Protein AF-A0A2J8TVD1-F1 (afdb_monomer)

Structure (mmCIF, N/CA/C/O backbone):
data_AF-A0A2J8TVD1-F1
#
_entry.id   AF-A0A2J8TVD1-F1
#
loop_
_atom_site.group_PDB
_atom_site.id
_atom_site.type_symbol
_atom_site.label_atom_id
_atom_site.label_alt_id
_atom_site.label_comp_id
_atom_site.label_asym_id
_atom_site.label_entity_id
_atom_site.label_seq_id
_atom_site.pdbx_PDB_ins_code
_atom_site.Cartn_x
_atom_site.Cartn_y
_atom_site.Cartn_z
_atom_site.occupancy
_atom_site.B_iso_or_equiv
_atom_site.auth_seq_id
_atom_site.auth_comp_id
_atom_site.auth_asym_id
_atom_site.auth_atom_id
_atom_site.pdbx_PDB_model_num
ATOM 1 N N . MET A 1 1 ? 13.127 29.135 -20.759 1.00 43.62 1 MET A N 1
ATOM 2 C CA . MET A 1 1 ? 12.480 28.605 -19.541 1.00 43.62 1 MET A CA 1
ATOM 3 C C . MET A 1 1 ? 11.463 27.586 -20.015 1.00 43.62 1 MET A C 1
ATOM 5 O O . MET A 1 1 ? 10.371 27.972 -20.403 1.00 43.62 1 MET A O 1
ATOM 9 N N . SER A 1 2 ? 11.892 26.334 -20.167 1.00 41.41 2 SER A N 1
ATOM 10 C CA . SER A 1 2 ? 11.103 25.287 -20.823 1.00 41.41 2 SER A CA 1
ATOM 11 C C . SER A 1 2 ? 10.208 24.605 -19.797 1.00 41.41 2 SER A C 1
ATOM 13 O O . SER A 1 2 ? 10.702 23.987 -18.859 1.00 41.41 2 SER A O 1
ATOM 15 N N . SER A 1 3 ? 8.899 24.739 -19.972 1.00 48.91 3 SER A N 1
ATOM 16 C CA . SER A 1 3 ? 7.856 24.181 -19.106 1.00 48.91 3 SER A CA 1
ATOM 17 C C . SER A 1 3 ? 7.598 22.681 -19.347 1.00 48.91 3 SER A C 1
ATOM 19 O O . SER A 1 3 ? 6.465 22.241 -19.199 1.00 48.91 3 SER A O 1
ATOM 21 N N . ASP A 1 4 ? 8.615 21.900 -19.732 1.00 49.31 4 ASP A N 1
ATOM 22 C CA . ASP A 1 4 ? 8.438 20.558 -20.329 1.00 49.31 4 ASP A CA 1
ATOM 23 C C . ASP A 1 4 ? 8.964 19.389 -19.472 1.00 49.31 4 ASP A C 1
ATOM 25 O O . ASP A 1 4 ? 9.227 18.293 -19.954 1.00 49.31 4 ASP A O 1
ATOM 29 N N . SER A 1 5 ? 9.140 19.601 -18.169 1.00 54.84 5 SER A N 1
ATOM 30 C CA . SER A 1 5 ? 9.545 18.523 -17.257 1.00 54.84 5 SER A CA 1
ATOM 31 C C . SER A 1 5 ? 9.101 18.781 -15.819 1.00 54.84 5 SER A C 1
ATOM 33 O O . SER A 1 5 ? 9.839 18.520 -14.869 1.00 54.84 5 SER A O 1
ATOM 35 N N . ALA A 1 6 ? 7.907 19.347 -15.630 1.00 52.25 6 ALA A N 1
ATOM 36 C CA . ALA A 1 6 ? 7.262 19.274 -14.328 1.00 52.25 6 ALA A CA 1
ATOM 37 C C . ALA A 1 6 ? 6.743 17.843 -14.188 1.00 52.25 6 ALA A C 1
ATOM 39 O O . ALA A 1 6 ? 5.738 17.497 -14.803 1.00 52.25 6 ALA A O 1
ATOM 40 N N . ASP A 1 7 ? 7.476 17.004 -13.452 1.00 60.75 7 ASP A N 1
ATOM 41 C CA . ASP A 1 7 ? 7.070 15.640 -13.108 1.00 60.75 7 ASP A CA 1
ATOM 42 C C . ASP A 1 7 ? 5.591 15.721 -12.661 1.00 60.75 7 ASP A C 1
ATOM 44 O O . ASP A 1 7 ? 5.317 16.388 -11.659 1.00 60.75 7 ASP A O 1
ATOM 48 N N . PRO A 1 8 ? 4.608 15.159 -13.398 1.00 63.75 8 PRO A N 1
ATOM 49 C CA . PRO A 1 8 ? 3.178 15.390 -13.126 1.00 63.75 8 PRO A CA 1
ATOM 50 C C . PRO A 1 8 ? 2.772 14.987 -11.703 1.00 63.75 8 PRO A C 1
ATOM 52 O O . PRO A 1 8 ? 1.785 15.459 -11.145 1.00 63.75 8 PRO A O 1
ATOM 55 N N . PHE A 1 9 ? 3.595 14.136 -11.097 1.00 68.50 9 PHE A N 1
ATOM 56 C CA . PHE A 1 9 ? 3.488 13.658 -9.734 1.00 68.50 9 PHE A CA 1
ATOM 57 C C . PHE A 1 9 ? 4.312 14.457 -8.717 1.00 68.50 9 PHE A C 1
ATOM 59 O O . PHE A 1 9 ? 4.424 14.009 -7.586 1.00 68.50 9 PHE A O 1
ATOM 66 N N . TYR A 1 10 ? 4.878 15.621 -9.046 1.00 68.38 10 TYR A N 1
ATOM 67 C CA . TYR A 1 10 ? 5.755 16.390 -8.151 1.00 68.38 10 TYR A CA 1
ATOM 68 C C . TYR A 1 10 ? 5.107 16.664 -6.784 1.00 68.38 10 TYR A C 1
ATOM 70 O O . TYR A 1 10 ? 5.674 16.339 -5.744 1.00 68.38 10 TYR A O 1
ATOM 78 N N . TRP A 1 11 ? 3.867 17.156 -6.773 1.00 72.25 11 TRP A N 1
ATOM 79 C CA . TRP A 1 11 ? 3.117 17.387 -5.532 1.00 72.25 11 TRP A CA 1
ATOM 80 C C . TRP A 1 11 ? 2.782 16.092 -4.787 1.00 72.25 11 TRP A C 1
ATOM 82 O O . TRP A 1 11 ? 2.845 16.039 -3.561 1.00 72.25 11 TRP A O 1
ATOM 92 N N . MET A 1 12 ? 2.475 15.026 -5.528 1.00 67.19 12 MET A N 1
ATOM 93 C CA . MET A 1 12 ? 2.193 13.711 -4.959 1.00 67.19 12 MET A CA 1
ATOM 94 C C . MET A 1 12 ? 3.449 13.106 -4.313 1.00 67.19 12 MET A C 1
ATOM 96 O O . MET A 1 12 ? 3.378 12.587 -3.207 1.00 67.19 12 MET A O 1
ATOM 100 N N . ARG A 1 13 ? 4.617 13.249 -4.942 1.00 71.62 13 ARG A N 1
ATOM 101 C CA . ARG A 1 13 ? 5.920 12.822 -4.416 1.00 71.62 13 ARG A CA 1
ATOM 102 C C . ARG A 1 13 ? 6.269 13.514 -3.103 1.00 71.62 13 ARG A C 1
ATOM 104 O O . ARG A 1 13 ? 6.735 12.847 -2.185 1.00 71.62 13 ARG A O 1
ATOM 111 N N . VAL A 1 14 ? 5.984 14.813 -2.988 1.00 70.44 14 VAL A N 1
ATOM 112 C CA . VAL A 1 14 ? 6.200 15.577 -1.747 1.00 70.44 14 VAL A CA 1
ATOM 113 C C . VAL A 1 14 ? 5.333 15.036 -0.606 1.00 70.44 14 VAL A C 1
ATOM 115 O O . VAL A 1 14 ? 5.843 14.803 0.486 1.00 70.44 14 VAL A O 1
ATOM 118 N N . ILE A 1 15 ? 4.045 14.781 -0.856 1.00 71.75 15 ILE A N 1
ATOM 119 C CA . ILE A 1 15 ? 3.116 14.252 0.161 1.00 71.75 15 ILE A CA 1
ATOM 120 C C . ILE A 1 15 ? 3.476 12.814 0.552 1.00 71.75 15 ILE A C 1
ATOM 122 O O . ILE A 1 15 ? 3.395 12.439 1.719 1.00 71.75 15 ILE A O 1
ATOM 126 N N . LEU A 1 16 ? 3.884 12.005 -0.426 1.00 72.00 16 LEU A N 1
ATOM 127 C CA . LEU A 1 16 ? 4.203 10.591 -0.240 1.00 72.00 16 LEU A CA 1
ATOM 128 C C . LEU A 1 16 ? 5.657 10.350 0.183 1.00 72.00 16 LEU A C 1
ATOM 130 O O . LEU A 1 16 ? 6.050 9.192 0.316 1.00 72.00 16 LEU A O 1
ATOM 134 N N . ALA A 1 17 ? 6.445 11.412 0.394 1.00 77.19 17 ALA A N 1
ATOM 135 C CA . ALA A 1 17 ? 7.880 11.350 0.678 1.00 77.19 17 ALA A CA 1
ATOM 136 C C . ALA A 1 17 ? 8.629 10.392 -0.274 1.00 77.19 17 ALA A C 1
ATOM 138 O O . ALA A 1 17 ? 9.457 9.586 0.155 1.00 77.19 17 ALA A O 1
ATOM 139 N N . SER A 1 18 ? 8.278 10.447 -1.564 1.00 73.00 18 SER A N 1
ATOM 140 C CA . SER A 1 18 ? 8.748 9.526 -2.600 1.00 73.00 18 SER A CA 1
ATOM 141 C C . SER A 1 18 ? 9.708 10.205 -3.574 1.00 73.00 18 SER A C 1
ATOM 143 O O . SER A 1 18 ? 9.416 11.281 -4.094 1.00 73.00 18 SER A O 1
ATOM 145 N N . ASN A 1 19 ? 10.816 9.530 -3.892 1.00 72.62 19 ASN A N 1
ATOM 146 C CA . ASN A 1 19 ? 11.800 9.979 -4.880 1.00 72.62 19 ASN A CA 1
ATOM 147 C C . ASN A 1 19 ? 11.938 8.942 -6.005 1.00 72.62 19 ASN A C 1
ATOM 149 O O . ASN A 1 19 ? 12.248 7.780 -5.739 1.00 72.62 19 ASN A O 1
ATOM 153 N N . ARG A 1 20 ? 11.730 9.362 -7.262 1.00 66.19 20 ARG A N 1
ATOM 154 C CA . ARG A 1 20 ? 11.827 8.496 -8.455 1.00 66.19 20 ARG A CA 1
ATOM 155 C C . ARG A 1 20 ? 13.233 7.913 -8.605 1.00 66.19 20 ARG A C 1
ATOM 157 O O . ARG A 1 20 ? 14.199 8.659 -8.463 1.00 66.19 20 ARG A O 1
ATOM 164 N N . GLY A 1 21 ? 13.346 6.629 -8.947 1.00 67.44 21 GLY A N 1
ATOM 165 C CA . GLY A 1 21 ? 14.636 5.978 -9.191 1.00 67.44 21 GLY A CA 1
ATOM 166 C C . GLY A 1 21 ? 15.483 5.788 -7.930 1.00 67.44 21 GLY A C 1
ATOM 167 O O . GLY A 1 21 ? 16.702 5.673 -8.023 1.00 67.44 21 GLY A O 1
ATOM 168 N N . THR A 1 22 ? 14.860 5.787 -6.748 1.00 73.94 22 THR A N 1
ATOM 169 C CA . THR A 1 22 ? 15.531 5.545 -5.462 1.00 73.94 22 THR A CA 1
ATOM 170 C C . THR A 1 22 ? 14.817 4.443 -4.688 1.00 73.94 22 THR A C 1
ATOM 172 O O . THR A 1 22 ? 13.675 4.109 -4.985 1.00 73.94 22 THR A O 1
ATOM 175 N N . LEU A 1 23 ? 15.438 3.948 -3.615 1.00 66.44 23 LEU A N 1
ATOM 176 C CA . LEU A 1 23 ? 14.804 2.991 -2.693 1.00 66.44 23 LEU A CA 1
ATOM 177 C C . LEU A 1 23 ? 13.512 3.548 -2.051 1.00 66.44 23 LEU A C 1
ATOM 179 O O . LEU A 1 23 ? 12.685 2.794 -1.557 1.00 66.44 23 LEU A O 1
ATOM 183 N N . MET A 1 24 ? 13.322 4.873 -2.069 1.00 75.56 24 MET A N 1
ATOM 184 C CA . MET A 1 24 ? 12.136 5.557 -1.545 1.00 75.56 24 MET A CA 1
ATOM 185 C C . MET A 1 24 ? 11.086 5.819 -2.629 1.00 75.56 24 MET A C 1
ATOM 187 O O . MET A 1 24 ? 10.252 6.703 -2.476 1.00 75.56 24 MET A O 1
ATOM 191 N N . GLU A 1 25 ? 11.099 5.096 -3.746 1.00 74.06 25 GLU A N 1
ATOM 192 C CA . GLU A 1 25 ? 10.190 5.381 -4.859 1.00 74.06 25 GLU A CA 1
ATOM 193 C C . GLU A 1 25 ? 8.713 5.149 -4.521 1.00 74.06 25 GLU A C 1
ATOM 195 O O . GLU A 1 25 ? 7.852 5.904 -4.972 1.00 74.06 25 GLU A O 1
ATOM 200 N N . LEU A 1 26 ? 8.413 4.197 -3.642 1.00 72.06 26 LEU A N 1
ATOM 201 C CA . LEU A 1 26 ? 7.067 4.023 -3.086 1.00 72.06 26 LEU A CA 1
ATOM 202 C C . LEU A 1 26 ? 6.805 4.955 -1.887 1.00 72.06 26 LEU A C 1
ATOM 204 O O . LEU A 1 26 ? 5.651 5.280 -1.597 1.00 72.06 26 LEU A O 1
ATOM 208 N N . GLY A 1 27 ? 7.856 5.433 -1.214 1.00 82.19 27 GLY A N 1
ATOM 209 C CA . GLY A 1 27 ? 7.768 6.317 -0.052 1.00 82.19 27 GLY A CA 1
ATOM 210 C C . GLY A 1 27 ? 6.855 5.766 1.051 1.00 82.19 27 GLY A C 1
ATOM 211 O O . GLY A 1 27 ? 6.836 4.569 1.329 1.00 82.19 27 GLY A O 1
ATOM 212 N N . ILE A 1 28 ? 6.050 6.638 1.663 1.00 85.00 28 ILE A N 1
ATOM 213 C CA . ILE A 1 28 ? 5.046 6.258 2.677 1.00 85.00 28 ILE A CA 1
ATOM 214 C C . ILE A 1 28 ? 3.683 5.892 2.070 1.00 85.00 28 ILE A C 1
ATOM 216 O O . ILE A 1 28 ? 2.712 5.685 2.803 1.00 85.00 28 ILE A O 1
ATOM 220 N N . SER A 1 29 ? 3.583 5.823 0.740 1.00 84.88 29 SER A N 1
ATOM 221 C CA . SER A 1 29 ? 2.298 5.695 0.051 1.00 84.88 29 SER A CA 1
ATOM 222 C C . SER A 1 29 ? 1.482 4.464 0.442 1.00 84.88 29 SER A C 1
ATOM 224 O O . SER A 1 29 ? 0.312 4.650 0.772 1.00 84.88 29 SER A O 1
ATOM 226 N N . PRO A 1 30 ? 2.039 3.245 0.582 1.00 84.62 30 PRO A N 1
ATOM 227 C CA . PRO A 1 30 ? 1.228 2.085 0.958 1.00 84.62 30 PRO A CA 1
ATOM 228 C C . PRO A 1 30 ? 0.673 2.194 2.387 1.00 84.62 30 PRO A C 1
ATOM 230 O O . PRO A 1 30 ? -0.414 1.695 2.690 1.00 84.62 30 PRO A O 1
ATOM 233 N N . ILE A 1 31 ? 1.391 2.892 3.273 1.00 88.25 31 ILE A N 1
ATOM 234 C CA . ILE A 1 31 ? 0.994 3.106 4.671 1.00 88.25 31 ILE A CA 1
ATOM 235 C C . ILE A 1 31 ? -0.142 4.129 4.746 1.00 88.25 31 ILE A C 1
ATOM 237 O O . ILE A 1 31 ? -1.143 3.897 5.424 1.00 88.25 31 ILE A O 1
ATOM 241 N N . VAL A 1 32 ? -0.011 5.247 4.030 1.00 89.00 32 VAL A N 1
ATOM 242 C CA . VAL A 1 32 ? -1.049 6.285 3.993 1.00 89.00 32 VAL A CA 1
ATOM 243 C C . VAL A 1 32 ? -2.297 5.759 3.286 1.00 89.00 32 VAL A C 1
ATOM 245 O O . VAL A 1 32 ? -3.398 5.913 3.805 1.00 89.00 32 VAL A O 1
ATOM 248 N N . THR A 1 33 ? -2.145 5.063 2.157 1.00 88.62 33 THR A N 1
ATOM 249 C CA . THR A 1 33 ? -3.269 4.492 1.406 1.00 88.62 33 THR A CA 1
ATOM 250 C C . THR A 1 33 ? -4.019 3.433 2.212 1.00 88.62 33 THR A C 1
ATOM 252 O O . THR A 1 33 ? -5.244 3.499 2.293 1.00 88.62 33 THR A O 1
ATOM 255 N N . SER A 1 34 ? -3.322 2.495 2.864 1.00 89.75 34 SER A N 1
ATOM 256 C CA . SER A 1 34 ? -3.981 1.507 3.736 1.00 89.75 34 SER A CA 1
ATOM 257 C C . SER A 1 34 ? -4.702 2.163 4.917 1.00 89.75 34 SER A C 1
ATOM 259 O O . SER A 1 34 ? -5.819 1.764 5.243 1.00 89.75 34 SER A O 1
ATOM 261 N N . GLY A 1 35 ? -4.111 3.200 5.520 1.00 90.00 35 GLY A N 1
ATOM 262 C CA . GLY A 1 35 ? -4.746 3.981 6.581 1.00 90.00 35 GLY A CA 1
ATOM 263 C C . GLY A 1 35 ? -6.019 4.686 6.121 1.00 90.00 35 GLY A C 1
ATOM 264 O O . GLY A 1 35 ? -7.050 4.550 6.771 1.00 90.00 35 GLY A O 1
ATOM 265 N N . LEU A 1 36 ? -5.977 5.373 4.978 1.00 91.00 36 LEU A N 1
ATOM 266 C CA . LEU A 1 36 ? -7.136 6.068 4.414 1.00 91.00 36 LEU A CA 1
ATOM 267 C C . LEU A 1 36 ? -8.270 5.100 4.057 1.00 91.00 36 LEU A C 1
ATOM 269 O O . LEU A 1 36 ? -9.423 5.385 4.364 1.00 91.00 36 LEU A O 1
ATOM 273 N N . ILE A 1 37 ? -7.958 3.942 3.460 1.00 90.50 37 ILE A N 1
ATOM 274 C CA . ILE A 1 37 ? -8.961 2.913 3.143 1.00 90.50 37 ILE A CA 1
ATOM 275 C C . ILE A 1 37 ? -9.610 2.387 4.426 1.00 90.50 37 ILE A C 1
ATOM 277 O O . ILE A 1 37 ? -10.833 2.327 4.519 1.00 90.50 37 ILE A O 1
ATOM 281 N N . MET A 1 38 ? -8.810 2.044 5.436 1.00 89.31 38 MET A N 1
ATOM 282 C CA . MET A 1 38 ? -9.329 1.528 6.704 1.00 89.31 38 MET A CA 1
ATOM 283 C C . MET A 1 38 ? -10.156 2.566 7.465 1.00 89.31 38 MET A C 1
ATOM 285 O O . MET A 1 38 ? -11.220 2.243 7.993 1.00 89.31 38 MET A O 1
ATOM 289 N N . GLN A 1 39 ? -9.708 3.822 7.485 1.00 89.00 39 GLN A N 1
ATOM 290 C CA . GLN A 1 39 ? -10.456 4.934 8.070 1.00 89.00 39 GLN A CA 1
ATOM 291 C C . GLN A 1 39 ? -11.768 5.187 7.325 1.00 89.00 39 GLN A C 1
ATOM 293 O O . GLN A 1 39 ? -12.788 5.421 7.968 1.00 89.00 39 GLN A O 1
ATOM 298 N N . LEU A 1 40 ? -11.772 5.096 5.991 1.00 90.94 40 LEU A N 1
ATOM 299 C CA . LEU A 1 40 ? -12.982 5.227 5.183 1.00 90.94 40 LEU A CA 1
ATOM 300 C C . LEU A 1 40 ? -13.976 4.100 5.485 1.00 90.94 40 LEU A C 1
ATOM 302 O O . LEU A 1 40 ? -15.157 4.373 5.676 1.00 90.94 40 LEU A O 1
ATOM 306 N N . LEU A 1 41 ? -13.512 2.850 5.575 1.00 88.31 41 LEU A N 1
ATOM 307 C CA . LEU A 1 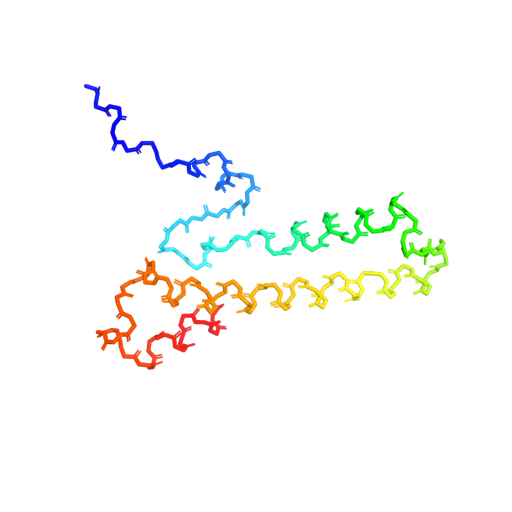41 ? -14.358 1.692 5.889 1.00 88.31 41 LEU A CA 1
ATOM 308 C C . LEU A 1 41 ? -14.977 1.787 7.291 1.00 88.31 41 LEU A C 1
ATOM 310 O O . LEU A 1 41 ? -16.159 1.479 7.459 1.00 88.31 41 LEU A O 1
ATOM 314 N N . ALA A 1 42 ? -14.203 2.251 8.275 1.00 87.31 42 ALA A N 1
ATOM 315 C CA . ALA A 1 42 ? -14.692 2.497 9.629 1.00 87.31 42 ALA A CA 1
ATOM 316 C C . ALA A 1 42 ? -15.665 3.692 9.681 1.00 87.31 42 ALA A C 1
ATOM 318 O O . ALA A 1 42 ? -16.739 3.602 10.272 1.00 87.31 42 ALA A O 1
ATOM 319 N N . GLY A 1 43 ? -15.335 4.801 9.011 1.00 87.06 43 GLY A N 1
ATOM 320 C CA . GLY A 1 43 ? -16.166 6.008 8.960 1.00 87.06 43 GLY A CA 1
ATOM 321 C C . GLY A 1 43 ? -17.487 5.810 8.209 1.00 87.06 43 GLY A C 1
ATOM 322 O O . GLY A 1 43 ? -18.516 6.343 8.618 1.00 87.06 43 GLY A O 1
ATOM 323 N N . ALA A 1 44 ? -17.483 4.988 7.157 1.00 91.50 44 ALA A N 1
ATOM 324 C CA . ALA A 1 44 ? -18.676 4.586 6.412 1.00 91.50 44 ALA A CA 1
ATOM 325 C C . ALA A 1 44 ? -19.525 3.529 7.144 1.00 91.50 44 ALA A C 1
ATOM 327 O O . ALA A 1 44 ? -20.554 3.113 6.615 1.00 91.50 44 ALA A O 1
ATOM 328 N N . LYS A 1 45 ? -19.104 3.085 8.341 1.00 86.25 45 LYS A N 1
ATOM 329 C CA . LYS A 1 45 ? -19.733 2.010 9.129 1.00 86.25 45 LYS A CA 1
ATOM 330 C C . LYS A 1 45 ? -19.879 0.684 8.371 1.00 86.25 45 LYS A C 1
ATOM 332 O O . LYS A 1 45 ? -20.761 -0.111 8.675 1.00 86.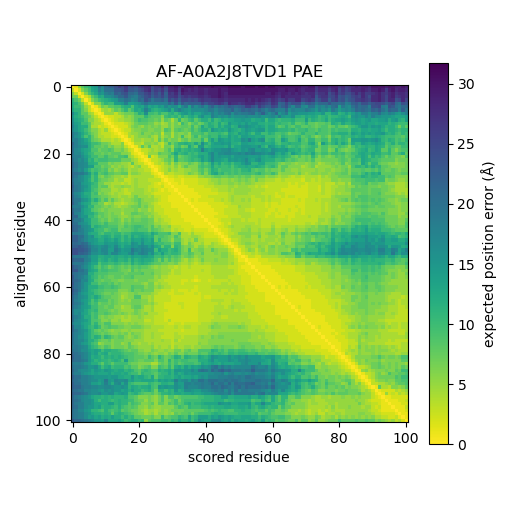25 45 LYS A O 1
ATOM 337 N N . ILE A 1 46 ? -19.007 0.435 7.392 1.00 87.94 46 ILE A N 1
ATOM 338 C CA . ILE A 1 46 ? -18.903 -0.873 6.727 1.00 87.94 46 ILE A CA 1
ATOM 339 C C . ILE A 1 46 ? -18.201 -1.862 7.666 1.00 87.94 46 ILE A C 1
ATOM 341 O O . ILE A 1 46 ? -18.534 -3.044 7.690 1.00 87.94 46 ILE A O 1
ATOM 345 N N . ILE A 1 47 ? -17.247 -1.365 8.459 1.00 83.75 47 ILE A N 1
ATOM 346 C CA . ILE A 1 47 ? -16.564 -2.112 9.514 1.00 83.75 47 ILE A CA 1
ATOM 347 C C . ILE A 1 47 ? -16.825 -1.397 10.839 1.00 83.75 47 ILE A C 1
ATOM 349 O O . ILE A 1 47 ? -16.478 -0.226 10.991 1.00 83.75 47 ILE A O 1
ATOM 353 N N . GLU A 1 48 ? -17.415 -2.095 11.807 1.00 81.62 48 GLU A N 1
ATOM 354 C CA . GLU A 1 48 ? -17.516 -1.589 13.176 1.00 81.62 48 GLU A CA 1
ATOM 355 C C . GLU A 1 48 ? -16.197 -1.826 13.910 1.00 81.62 48 GLU A C 1
ATOM 357 O O . GLU A 1 48 ? -15.747 -2.959 14.081 1.00 81.62 48 GLU A O 1
ATOM 362 N N . VAL A 1 49 ? -15.569 -0.736 14.342 1.00 80.88 49 VAL A N 1
ATOM 363 C CA . VAL A 1 49 ? -14.354 -0.765 15.155 1.00 80.88 49 VAL A CA 1
ATOM 364 C C . VAL A 1 49 ? -14.719 -0.223 16.526 1.00 80.88 49 VAL A C 1
ATOM 366 O O . VAL A 1 49 ? -15.081 0.945 16.659 1.00 80.88 49 VAL A O 1
ATOM 369 N N . GLY A 1 50 ? -14.662 -1.083 17.539 1.00 82.50 50 GLY A N 1
ATOM 370 C CA . GLY A 1 50 ? -14.898 -0.683 18.920 1.00 82.50 50 GLY A CA 1
ATOM 371 C C . GLY A 1 50 ? -13.743 0.137 19.498 1.00 82.50 50 GLY A C 1
ATOM 372 O O . GLY A 1 50 ? -12.612 0.115 19.010 1.00 82.50 50 GLY A O 1
ATOM 373 N N . ASP A 1 51 ? -14.011 0.828 20.605 1.00 83.31 51 ASP A N 1
ATOM 374 C CA . ASP A 1 51 ? -12.990 1.565 21.360 1.00 83.31 51 ASP A CA 1
ATOM 375 C C . ASP A 1 51 ? -12.178 0.682 22.316 1.00 83.31 51 ASP A C 1
ATOM 377 O O . ASP A 1 51 ? -11.291 1.168 23.026 1.00 83.31 51 ASP A O 1
ATOM 381 N N . THR A 1 52 ? -12.451 -0.625 22.347 1.00 91.62 52 THR A N 1
ATOM 382 C CA . THR A 1 52 ? -11.716 -1.526 23.228 1.00 91.62 52 THR A CA 1
ATOM 383 C C . THR A 1 52 ? -10.253 -1.647 22.779 1.00 91.62 52 THR A C 1
ATOM 385 O O . THR A 1 52 ? -9.946 -1.592 21.583 1.00 91.62 52 THR A O 1
ATOM 388 N N . PRO A 1 53 ? -9.307 -1.870 23.712 1.00 88.38 53 PRO A N 1
ATOM 389 C CA . PRO A 1 53 ? -7.901 -2.065 23.358 1.00 88.38 53 PRO A CA 1
ATOM 390 C C . PRO A 1 53 ? -7.673 -3.220 22.373 1.00 88.38 53 PRO A C 1
ATOM 392 O O . PRO A 1 53 ? -6.737 -3.174 21.577 1.00 88.38 53 PRO A O 1
ATOM 395 N N . LYS A 1 54 ? -8.533 -4.249 22.412 1.00 88.88 54 LYS A N 1
ATOM 396 C CA . LYS A 1 54 ? -8.463 -5.405 21.511 1.00 88.88 54 LYS A CA 1
ATOM 397 C C . LYS A 1 54 ? -8.862 -5.032 20.084 1.00 88.88 54 LYS A C 1
ATOM 399 O O . LYS A 1 54 ? -8.130 -5.371 19.158 1.00 88.88 54 LYS A O 1
ATOM 404 N N . ASP A 1 55 ? -9.951 -4.288 19.915 1.00 87.19 55 ASP A N 1
ATOM 405 C CA . ASP A 1 55 ? -10.435 -3.877 18.590 1.00 87.19 55 ASP A CA 1
ATOM 406 C C . ASP A 1 55 ? -9.459 -2.906 17.924 1.00 87.19 55 ASP A C 1
ATOM 408 O O . ASP A 1 55 ? -9.124 -3.060 16.751 1.00 87.19 55 ASP A O 1
ATOM 412 N N . ARG A 1 56 ? -8.893 -1.971 18.698 1.00 85.94 56 ARG A N 1
ATOM 413 C CA . ARG A 1 56 ? -7.828 -1.075 18.221 1.00 85.94 56 ARG A CA 1
ATOM 414 C C . ARG A 1 56 ? -6.569 -1.837 17.808 1.00 85.94 56 ARG A C 1
ATOM 416 O O . ARG A 1 56 ? -5.935 -1.480 16.815 1.00 85.94 56 ARG A O 1
ATOM 423 N N . ALA A 1 57 ? -6.194 -2.885 18.543 1.00 88.62 57 ALA A N 1
ATOM 424 C CA . ALA A 1 57 ? -5.060 -3.730 18.177 1.00 88.62 57 ALA A CA 1
ATOM 425 C C . ALA A 1 57 ? -5.325 -4.508 16.877 1.00 88.62 57 ALA A C 1
ATOM 427 O O . ALA A 1 57 ? -4.449 -4.539 16.011 1.00 88.62 57 ALA A O 1
ATOM 428 N N . LEU A 1 58 ? -6.527 -5.073 16.705 1.00 89.00 58 LEU A N 1
ATOM 429 C CA . LEU A 1 58 ? -6.926 -5.740 15.462 1.00 89.00 58 LEU A CA 1
ATOM 430 C C . LEU A 1 58 ? -6.957 -4.769 14.282 1.00 89.00 58 LEU A C 1
ATOM 432 O O . LEU A 1 58 ? -6.415 -5.093 13.230 1.00 89.00 58 LEU A O 1
ATOM 436 N N . PHE A 1 59 ? -7.528 -3.577 14.455 1.00 89.50 59 PHE A N 1
ATOM 437 C CA . PHE A 1 59 ? -7.599 -2.561 13.406 1.00 89.50 59 PHE A CA 1
ATOM 438 C C . PHE A 1 59 ? -6.205 -2.113 12.957 1.00 89.50 59 PHE A C 1
ATOM 440 O O . PHE A 1 59 ? -5.901 -2.116 11.765 1.00 89.50 59 PHE A O 1
ATOM 447 N N . ASN A 1 60 ? -5.310 -1.830 13.907 1.00 88.31 60 ASN A N 1
ATOM 448 C CA . ASN A 1 60 ? -3.918 -1.493 13.605 1.00 88.31 60 ASN A CA 1
ATOM 449 C C . ASN A 1 60 ? -3.166 -2.660 12.945 1.00 88.31 60 ASN A C 1
ATOM 451 O O . ASN A 1 60 ? -2.361 -2.447 12.036 1.00 88.31 60 ASN A O 1
ATOM 455 N N . GL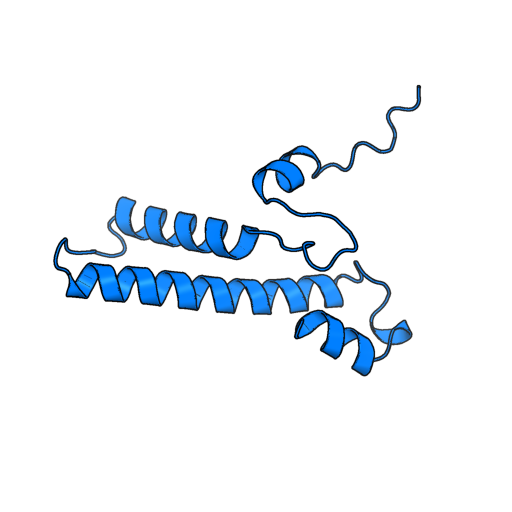Y A 1 61 ? -3.412 -3.895 13.393 1.00 90.25 61 GLY A N 1
ATOM 456 C CA . GLY A 1 61 ? -2.840 -5.099 12.791 1.00 90.25 61 GLY A CA 1
ATOM 457 C C . GLY A 1 61 ? -3.306 -5.296 11.349 1.00 90.25 61 GLY A C 1
ATOM 458 O O . GLY A 1 61 ? -2.484 -5.496 10.457 1.00 90.25 61 GLY A O 1
ATOM 459 N N . ALA A 1 62 ? -4.608 -5.155 11.106 1.00 89.94 62 ALA A N 1
ATOM 460 C CA . ALA A 1 62 ? -5.205 -5.237 9.783 1.00 89.94 62 ALA A CA 1
ATOM 461 C C . ALA A 1 62 ? -4.678 -4.126 8.866 1.00 89.94 62 ALA A C 1
ATOM 463 O O . ALA A 1 62 ? -4.282 -4.413 7.742 1.00 89.94 62 ALA A O 1
ATOM 464 N N . GLN A 1 63 ? -4.576 -2.882 9.343 1.00 89.00 63 GLN A N 1
ATOM 465 C CA . GLN A 1 63 ? -4.014 -1.778 8.561 1.00 89.00 63 GLN A CA 1
ATOM 466 C C . GLN A 1 63 ? -2.572 -2.071 8.119 1.00 89.00 63 GLN A C 1
ATOM 468 O O . GLN A 1 63 ? -2.236 -1.866 6.955 1.00 89.00 63 GLN A O 1
ATOM 473 N N . LYS A 1 64 ? -1.729 -2.614 9.009 1.00 89.81 64 LYS A N 1
ATOM 474 C CA . LYS A 1 64 ? -0.362 -3.030 8.653 1.00 89.81 64 LYS A CA 1
ATOM 475 C C . LYS A 1 64 ? -0.343 -4.167 7.633 1.00 89.81 64 LYS A C 1
ATOM 477 O O . LYS A 1 64 ? 0.463 -4.128 6.707 1.00 89.81 64 LYS A O 1
ATOM 482 N N . LEU A 1 65 ? -1.227 -5.154 7.785 1.00 91.62 65 LEU A N 1
ATOM 483 C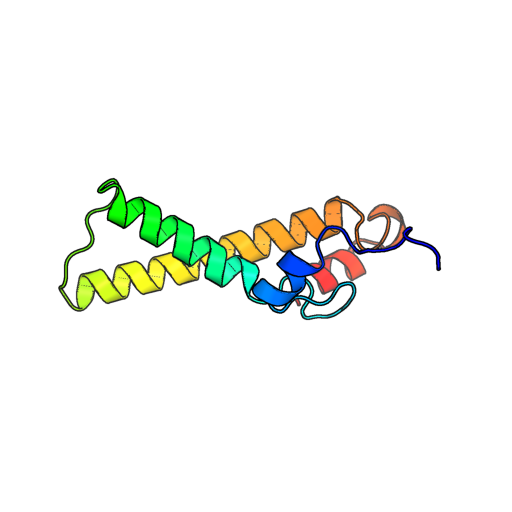 CA . LEU A 1 65 ? -1.345 -6.266 6.843 1.00 91.62 65 LEU A CA 1
ATOM 484 C C . LEU A 1 65 ? -1.752 -5.770 5.448 1.00 91.62 65 LEU A C 1
ATOM 486 O O . LEU A 1 65 ? -1.115 -6.123 4.459 1.00 91.62 65 LEU A O 1
ATOM 490 N N . PHE A 1 66 ? -2.760 -4.901 5.370 1.00 90.44 66 PHE A N 1
ATOM 491 C CA . PHE A 1 66 ? -3.174 -4.274 4.116 1.00 90.44 66 PHE A CA 1
ATOM 492 C C . PHE A 1 66 ? -2.064 -3.415 3.513 1.00 90.44 66 PHE A C 1
ATOM 494 O O . PHE A 1 66 ? -1.823 -3.507 2.313 1.00 90.44 66 PHE A O 1
ATOM 501 N N . GLY A 1 67 ? -1.351 -2.635 4.329 1.00 90.88 67 GLY A N 1
ATOM 502 C CA . GLY A 1 67 ? -0.185 -1.874 3.883 1.00 90.88 67 GLY A CA 1
ATOM 503 C C . GLY A 1 67 ? 0.865 -2.771 3.227 1.00 90.88 67 GLY A C 1
ATOM 504 O O . GLY A 1 67 ? 1.312 -2.472 2.127 1.00 90.88 67 GLY A O 1
ATOM 505 N N . MET A 1 68 ? 1.187 -3.912 3.844 1.00 90.56 68 MET A N 1
ATOM 506 C CA . MET A 1 68 ? 2.136 -4.886 3.293 1.00 90.56 68 MET A CA 1
ATOM 507 C C . MET A 1 68 ? 1.659 -5.483 1.960 1.00 90.56 68 MET A C 1
ATOM 509 O O . MET A 1 68 ? 2.435 -5.545 1.009 1.00 90.56 68 MET A O 1
ATOM 513 N N . ILE A 1 69 ? 0.386 -5.879 1.862 1.00 91.19 69 ILE A N 1
ATOM 514 C CA . ILE A 1 69 ? -0.194 -6.424 0.622 1.00 91.19 69 ILE A CA 1
ATOM 515 C C . ILE A 1 69 ? -0.155 -5.382 -0.502 1.00 91.19 69 ILE A C 1
ATOM 517 O O . ILE A 1 69 ? 0.215 -5.706 -1.629 1.00 91.19 69 ILE A O 1
ATOM 521 N N . ILE A 1 70 ? -0.503 -4.128 -0.198 1.00 89.75 70 ILE A N 1
ATOM 522 C CA . ILE A 1 70 ? -0.462 -3.028 -1.167 1.00 89.75 70 ILE A CA 1
ATOM 523 C C . ILE A 1 70 ? 0.974 -2.779 -1.629 1.00 89.75 70 ILE A C 1
ATOM 525 O O . ILE A 1 70 ? 1.181 -2.625 -2.828 1.00 89.75 70 ILE A O 1
ATOM 529 N N . THR A 1 71 ? 1.961 -2.787 -0.726 1.00 89.06 71 THR A N 1
ATOM 530 C CA . THR A 1 71 ? 3.379 -2.637 -1.096 1.00 89.06 71 THR A CA 1
ATOM 531 C C . THR A 1 71 ? 3.819 -3.723 -2.073 1.00 89.06 71 THR A C 1
ATOM 533 O O . THR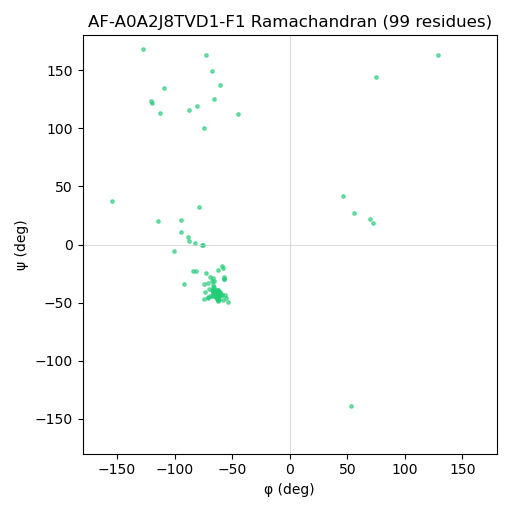 A 1 71 ? 4.399 -3.397 -3.103 1.00 89.06 71 THR A O 1
ATOM 536 N N . ILE A 1 72 ? 3.496 -4.991 -1.795 1.00 88.31 72 ILE A N 1
ATOM 537 C CA . ILE A 1 72 ? 3.846 -6.120 -2.674 1.00 88.31 72 ILE A CA 1
ATOM 538 C C . ILE A 1 72 ? 3.150 -5.985 -4.036 1.00 88.31 72 ILE A C 1
ATOM 540 O O . ILE A 1 72 ? 3.766 -6.174 -5.080 1.00 88.31 72 ILE A O 1
ATOM 544 N N . GLY A 1 73 ? 1.862 -5.634 -4.048 1.00 88.44 73 GLY A N 1
ATOM 545 C CA . GLY A 1 73 ? 1.129 -5.421 -5.295 1.00 88.44 73 GLY A CA 1
ATOM 546 C C . GLY A 1 73 ? 1.704 -4.265 -6.118 1.00 88.44 73 GLY A C 1
ATOM 547 O O . GLY A 1 73 ? 1.874 -4.390 -7.329 1.00 88.44 73 GLY A O 1
ATOM 548 N N . GLN A 1 74 ? 2.039 -3.151 -5.466 1.00 85.44 74 GLN A N 1
ATOM 549 C CA . GLN A 1 74 ? 2.635 -1.987 -6.116 1.00 85.44 74 GLN A CA 1
ATOM 550 C C . GLN A 1 74 ? 4.027 -2.290 -6.667 1.00 85.44 74 GLN A C 1
ATOM 552 O O . GLN A 1 74 ? 4.285 -1.930 -7.810 1.00 85.44 74 GLN A O 1
ATOM 557 N N . SER A 1 75 ? 4.897 -2.982 -5.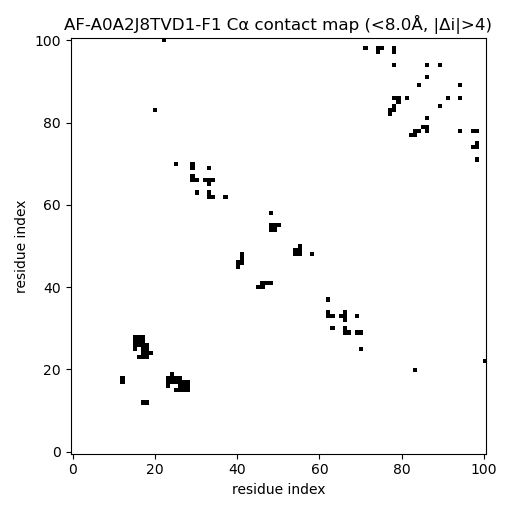924 1.00 83.62 75 SER A N 1
ATOM 558 C CA . SER A 1 75 ? 6.242 -3.314 -6.408 1.00 83.62 75 SER A CA 1
ATOM 559 C C . SER A 1 75 ? 6.195 -4.201 -7.656 1.00 83.62 75 SER A C 1
ATOM 561 O O . SER A 1 75 ? 6.891 -3.919 -8.631 1.00 83.62 75 SER A O 1
ATOM 563 N N . ILE A 1 76 ? 5.291 -5.186 -7.699 1.00 84.00 76 ILE A N 1
ATOM 564 C CA . ILE A 1 76 ? 5.070 -6.021 -8.891 1.00 84.00 76 ILE A CA 1
ATOM 565 C C . ILE A 1 76 ? 4.589 -5.172 -10.073 1.00 84.00 76 ILE A C 1
ATOM 567 O O . ILE A 1 76 ? 5.143 -5.266 -11.168 1.00 84.00 76 ILE A O 1
ATOM 571 N N . VAL A 1 77 ? 3.579 -4.320 -9.869 1.00 85.69 77 VAL A N 1
ATOM 572 C CA . VAL A 1 77 ? 3.033 -3.466 -10.937 1.00 85.69 77 VAL A CA 1
ATOM 573 C C . VAL A 1 77 ? 4.086 -2.483 -11.455 1.00 85.69 77 VAL A C 1
ATOM 575 O O . VAL A 1 77 ? 4.196 -2.304 -12.665 1.00 85.69 77 VAL A O 1
ATOM 578 N N . TYR A 1 78 ? 4.893 -1.883 -10.579 1.00 80.56 78 TYR A N 1
ATOM 579 C CA . TYR A 1 78 ? 5.973 -0.961 -10.948 1.00 80.56 78 TYR A CA 1
ATOM 580 C C . TYR A 1 78 ? 7.027 -1.625 -11.843 1.00 80.56 78 TYR A C 1
ATOM 582 O O . TYR A 1 78 ? 7.477 -1.031 -12.823 1.00 80.56 78 TYR A O 1
ATOM 590 N N . VAL A 1 79 ? 7.393 -2.870 -11.536 1.00 80.00 79 VAL A N 1
ATOM 591 C CA . VAL A 1 79 ? 8.331 -3.652 -12.349 1.00 80.00 79 VAL A CA 1
ATOM 592 C C . VAL A 1 79 ? 7.689 -4.058 -13.677 1.00 80.00 79 VAL A C 1
ATOM 594 O O . VAL A 1 79 ? 8.289 -3.866 -14.729 1.00 80.00 79 VAL A O 1
ATOM 597 N N . MET A 1 80 ? 6.450 -4.560 -13.661 1.00 78.88 80 MET A N 1
ATOM 598 C CA . MET A 1 80 ? 5.753 -5.016 -14.873 1.00 78.88 80 MET A CA 1
ATOM 599 C C . MET A 1 80 ? 5.400 -3.888 -15.846 1.00 78.88 80 MET A C 1
ATOM 601 O O . MET A 1 80 ? 5.362 -4.113 -17.050 1.00 78.88 80 MET A O 1
ATOM 605 N N . THR A 1 81 ? 5.141 -2.680 -15.344 1.00 80.94 81 THR A N 1
ATOM 606 C CA . THR A 1 81 ? 4.864 -1.495 -16.178 1.00 80.94 81 THR A CA 1
ATOM 607 C C . THR A 1 81 ? 6.119 -0.924 -16.839 1.00 80.94 81 THR A C 1
ATOM 609 O O . THR A 1 81 ? 6.023 0.049 -17.583 1.00 80.94 81 THR A O 1
ATOM 612 N N . GLY A 1 82 ? 7.289 -1.523 -16.593 1.00 71.50 82 GLY A N 1
ATOM 613 C CA . GLY A 1 82 ? 8.543 -1.143 -17.232 1.00 71.50 82 GLY A CA 1
ATOM 614 C C . GLY A 1 82 ? 9.110 0.184 -16.732 1.00 71.50 82 GLY A C 1
ATOM 615 O O . GLY A 1 82 ? 9.964 0.773 -17.391 1.00 71.50 82 GLY A O 1
ATOM 616 N N . MET A 1 83 ? 8.670 0.677 -15.566 1.00 71.25 83 MET A N 1
ATOM 617 C CA . MET A 1 83 ? 9.137 1.965 -15.030 1.00 71.25 83 MET A CA 1
ATOM 618 C C . MET A 1 83 ? 10.643 1.996 -14.735 1.00 71.25 83 MET A C 1
ATOM 620 O O . MET A 1 83 ? 11.236 3.075 -14.718 1.00 71.25 83 MET A O 1
ATOM 624 N N . TYR A 1 84 ? 11.250 0.823 -14.543 1.00 69.38 84 TYR A N 1
ATOM 625 C CA . TYR A 1 84 ? 12.689 0.637 -14.354 1.00 69.38 84 TYR A CA 1
ATOM 626 C C . TYR A 1 84 ? 13.432 0.171 -15.622 1.00 69.38 84 TYR A C 1
ATOM 628 O O . TYR A 1 84 ? 14.659 0.097 -15.602 1.00 69.38 84 TYR A O 1
ATOM 636 N N . GLY A 1 85 ? 12.713 -0.122 -16.712 1.00 73.44 85 GLY A N 1
ATOM 637 C CA . GLY A 1 85 ? 13.214 -0.793 -17.918 1.00 73.44 85 GLY A CA 1
ATOM 638 C C . GLY A 1 85 ? 12.336 -1.986 -18.315 1.00 73.44 85 GLY A C 1
ATOM 639 O O . GLY A 1 85 ? 11.535 -2.460 -17.509 1.00 73.44 85 GLY A O 1
ATOM 640 N N . ASP A 1 86 ? 12.460 -2.465 -19.557 1.00 76.69 86 ASP A N 1
ATOM 641 C CA . ASP A 1 86 ? 11.650 -3.584 -20.049 1.00 76.69 86 ASP A CA 1
ATOM 642 C C . ASP A 1 86 ? 12.013 -4.880 -19.286 1.00 76.69 86 ASP A C 1
ATOM 644 O O . ASP A 1 86 ? 13.192 -5.262 -19.255 1.00 76.69 86 ASP A O 1
ATOM 648 N N . PRO A 1 87 ? 11.052 -5.594 -18.661 1.00 69.25 87 PRO A N 1
ATOM 649 C CA . PRO A 1 87 ? 11.343 -6.768 -17.828 1.00 69.25 87 PRO A CA 1
ATOM 650 C C . PRO A 1 87 ? 12.113 -7.876 -18.560 1.00 69.25 87 PRO A C 1
ATOM 652 O O . PRO A 1 87 ? 12.885 -8.618 -17.949 1.00 69.25 87 PRO A O 1
ATOM 655 N N . SER A 1 88 ? 11.919 -7.985 -19.877 1.00 73.81 88 SER A N 1
ATOM 656 C CA . SER A 1 88 ? 12.631 -8.926 -20.744 1.00 73.81 88 SER A CA 1
ATOM 657 C C . SER A 1 88 ? 14.110 -8.585 -20.935 1.00 73.81 88 SER A C 1
ATOM 659 O O . SER A 1 88 ? 14.907 -9.493 -21.155 1.00 73.81 88 SER A O 1
ATOM 661 N N . GLU A 1 89 ? 14.487 -7.309 -20.831 1.00 76.12 89 GLU A N 1
ATOM 662 C CA . GLU A 1 89 ? 15.870 -6.840 -20.991 1.00 76.12 89 GLU A CA 1
ATOM 663 C C . GLU A 1 89 ? 16.624 -6.799 -19.655 1.00 76.12 89 GLU A C 1
ATOM 665 O O . GLU A 1 89 ? 17.817 -7.095 -19.605 1.00 76.12 89 GLU A O 1
ATOM 670 N N . MET A 1 90 ? 15.931 -6.488 -18.553 1.00 71.56 90 MET A N 1
ATOM 671 C CA . MET A 1 90 ? 16.522 -6.439 -17.207 1.00 71.56 90 MET A CA 1
ATOM 672 C C . MET A 1 90 ? 16.834 -7.829 -16.633 1.00 71.56 90 MET A C 1
ATOM 674 O O . MET A 1 90 ? 17.698 -7.972 -15.768 1.00 71.56 90 MET A O 1
ATOM 678 N N . GLY A 1 91 ? 16.142 -8.866 -17.107 1.00 77.38 91 GLY A N 1
ATOM 679 C CA . GLY A 1 91 ? 16.277 -10.227 -16.602 1.00 77.38 91 GLY A CA 1
ATOM 680 C C . GLY A 1 91 ? 15.593 -10.435 -15.244 1.00 77.38 91 GLY A C 1
ATOM 681 O O . GLY A 1 91 ? 15.603 -9.583 -14.353 1.00 77.38 91 GLY A O 1
ATOM 682 N N . ALA A 1 92 ? 15.020 -11.627 -15.055 1.00 76.44 92 ALA A N 1
ATOM 683 C CA . ALA A 1 92 ? 14.179 -11.946 -13.897 1.00 76.44 92 ALA A CA 1
ATOM 684 C C . ALA A 1 92 ? 14.874 -11.745 -12.533 1.00 76.44 92 ALA A C 1
ATOM 686 O O . ALA A 1 92 ? 14.208 -11.440 -11.546 1.00 76.44 92 ALA A O 1
ATOM 687 N N . GLY A 1 93 ? 16.204 -11.879 -12.469 1.00 77.88 93 GLY A N 1
ATOM 688 C CA . GLY A 1 93 ? 16.974 -11.697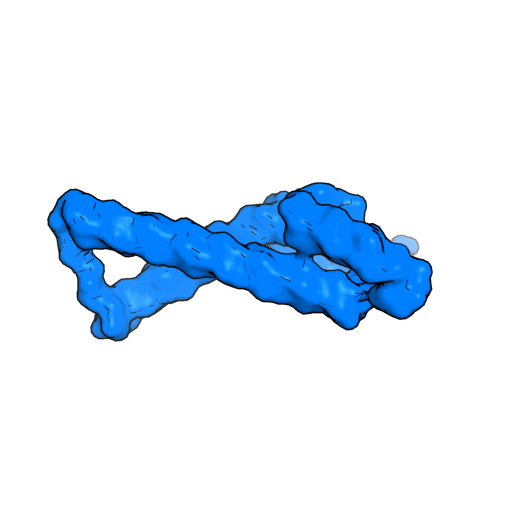 -11.235 1.00 77.88 93 GLY A CA 1
ATOM 689 C C . GLY A 1 93 ? 16.976 -10.255 -10.715 1.00 77.88 93 GLY A C 1
ATOM 690 O O . GLY A 1 93 ? 16.814 -10.042 -9.516 1.00 77.88 93 GLY A O 1
ATOM 691 N N . ILE A 1 94 ? 17.105 -9.264 -11.602 1.00 78.69 94 ILE A N 1
ATOM 692 C CA . ILE A 1 94 ? 17.114 -7.843 -11.217 1.00 78.69 94 ILE A CA 1
ATOM 693 C C . ILE A 1 94 ? 15.698 -7.394 -10.846 1.00 78.69 94 ILE A C 1
ATOM 695 O O . ILE A 1 94 ? 15.509 -6.733 -9.829 1.00 78.69 94 ILE A O 1
ATOM 699 N N . CYS A 1 95 ? 14.688 -7.835 -11.600 1.00 76.69 95 CYS A N 1
ATOM 700 C CA . CYS A 1 95 ? 13.282 -7.601 -11.270 1.00 76.69 95 CYS A CA 1
ATOM 701 C C . CYS A 1 95 ? 12.920 -8.119 -9.867 1.00 76.69 95 CYS A C 1
ATOM 703 O O . CYS A 1 95 ? 12.247 -7.428 -9.100 1.00 76.69 95 CYS A O 1
ATOM 705 N N . LEU A 1 96 ? 13.394 -9.315 -9.506 1.00 78.75 96 LEU A N 1
ATOM 706 C CA . LEU A 1 96 ? 13.131 -9.918 -8.200 1.00 78.75 96 LEU A CA 1
ATOM 707 C C . LEU A 1 96 ? 13.863 -9.181 -7.068 1.00 78.75 96 LEU A C 1
ATOM 709 O O . LEU A 1 96 ? 13.277 -8.967 -6.010 1.00 78.75 96 LEU A O 1
ATOM 713 N N . LEU A 1 97 ? 15.097 -8.725 -7.309 1.00 80.19 97 LEU A N 1
ATOM 714 C CA . LEU A 1 97 ? 15.837 -7.884 -6.363 1.00 80.19 97 LEU A CA 1
ATOM 715 C C . LEU A 1 97 ? 15.130 -6.549 -6.095 1.00 80.19 97 LEU A C 1
ATOM 717 O O . LEU A 1 97 ? 15.009 -6.165 -4.938 1.00 80.19 97 LEU A O 1
ATOM 721 N N . ILE A 1 98 ? 14.621 -5.877 -7.132 1.00 79.19 98 ILE A N 1
ATOM 722 C CA . ILE A 1 98 ? 13.887 -4.607 -6.986 1.00 79.19 98 ILE A CA 1
ATOM 723 C C . ILE A 1 98 ? 12.561 -4.817 -6.239 1.00 79.19 98 ILE A C 1
ATOM 725 O O . ILE A 1 98 ? 12.163 -3.985 -5.433 1.00 79.19 98 ILE A O 1
ATOM 729 N N . THR A 1 99 ? 11.881 -5.942 -6.476 1.00 79.62 99 THR A N 1
ATOM 730 C CA . THR A 1 99 ? 10.580 -6.240 -5.850 1.00 79.62 99 THR A CA 1
ATOM 731 C C . THR A 1 99 ? 10.697 -6.557 -4.355 1.00 79.62 99 THR A C 1
ATOM 733 O O . THR A 1 99 ? 9.768 -6.274 -3.600 1.00 79.62 99 THR A O 1
ATOM 736 N N . ILE A 1 100 ? 11.801 -7.185 -3.937 1.00 79.00 100 ILE A N 1
ATOM 737 C CA . ILE A 1 100 ? 12.036 -7.624 -2.550 1.00 79.00 100 ILE A CA 1
ATOM 738 C C . ILE A 1 100 ? 12.527 -6.487 -1.641 1.00 79.00 100 ILE A C 1
ATOM 740 O O . ILE A 1 100 ? 12.410 -6.610 -0.419 1.00 79.00 100 ILE A O 1
ATOM 744 N N . GLN A 1 101 ? 13.120 -5.436 -2.209 1.00 66.81 101 GLN A N 1
ATOM 745 C CA . GLN A 1 101 ? 13.854 -4.425 -1.446 1.00 66.81 101 GLN A CA 1
ATOM 746 C C . GLN A 1 101 ? 12.999 -3.335 -0.784 1.00 66.81 101 GLN A C 1
ATOM 748 O O .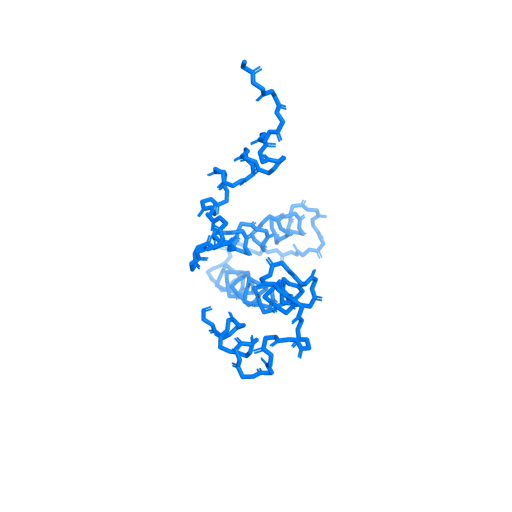 GLN A 1 101 ? 11.760 -3.331 -0.949 1.00 66.81 101 GLN A O 1
#

Organism: Pongo abelii (NCBI:txid9601)

Solvent-accessible surface area (backbone atoms only — not comparable to full-atom values): 5833 Å² total; per-residue (Å²): 137,82,89,81,74,72,59,91,52,52,71,56,26,64,76,24,63,28,41,87,97,46,97,38,48,64,42,50,37,36,55,52,50,26,46,53,52,52,50,48,36,43,72,70,60,77,40,89,74,57,92,46,75,65,42,47,49,50,51,54,49,48,35,51,52,48,16,52,52,45,44,54,52,48,38,50,50,45,45,74,71,30,78,87,45,55,59,86,79,62,34,72,68,52,55,49,53,66,50,72,106

Radius of gyration: 17.42 Å; Cα contacts (8 Å, |Δi|>4): 69; chains: 1; bounding box: 37×41×44 Å

Mean predicted aligned error: 8.92 Å

Foldseek 3Di:
DDPPDPPPCVVVCVVQVADQPDLCNRRCVLLVVLVVVLVCCCVVVVDPQDPDPVSVVVSVVSSVVSSVVVLLVVLLCCVPVQSVHHCVVCDPVVSVVSSVD

pLDDT: mean 79.19, std 11.16, range [41.41, 91.62]

Nearest PDB structures (foldseek):
  8do1-assembly1_A  TM=8.665E-01  e=6.394E-11  Homo sapiens
  8b5l-assembly1_s  TM=8.133E-01  e=3.616E-10  Oryctolagus cuniculus
  8rjd-assembly1_1  TM=8.218E-01  e=9.311E-09  Canis lupus familiaris
  7kam-assembly1_A  TM=8.873E-01  e=1.008E-07  Thermomyces lanuginosus
  1rhz-assembly1_A  TM=8.697E-01  e=6.860E-04  Methanocaldococcus jannaschii

Sequence (101 aa):
MSSDSADPFYWMRVILASNRGTLMELGISPIVTSGLIMQLLAGAKIIEVGDTPKDRALFNGAQKLFGMIITIGQSIVYVMTGMYGDPSEMGAGICLLITIQ

Secondary structure (DSSP, 8-state):
-------TTHHHHHHTT--TTSTTSSTTHHHHHHHHHHHHHHHTTSS---SSHHHHHHHHHHHHHHHHHHHHHHHHHHHHTTTTS-HHHH-HHHHHHHHH-

InterPro domains:
  IPR002208 SecY/SEC61-alpha family [PF00344] (22-101)
  IPR002208 SecY/SEC61-alpha family [PTHR10906] (2-101)
  IPR019561 Translocon Sec61/SecY, plug domain [PF10559] (2-21)
  IPR023201 SecY domain superfamily [G3DSA:1.10.3370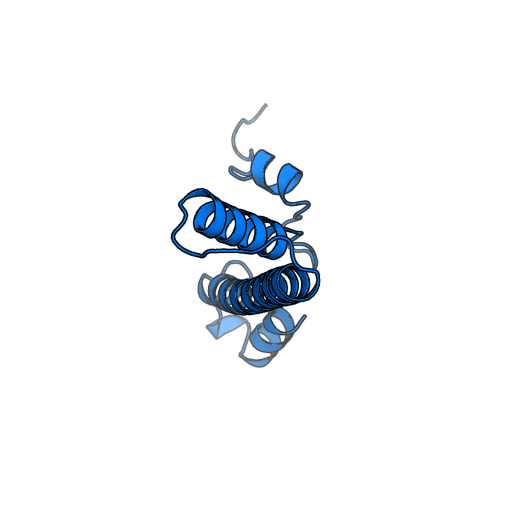.10] (1-101)
  IPR023201 SecY domain superfamily [SSF103491] (3-100)
  IPR030659 SecY conserved site [PS00755] (22-41)